Protein AF-A0A0C1S980-F1 (afdb_monomer)

Solvent-accessible surface area (backbone atoms only — not comparable to full-atom values): 6635 Å² total; per-residue (Å²): 133,98,71,64,69,68,39,78,48,79,47,56,89,39,51,66,51,80,45,96,90,79,48,72,47,78,33,85,81,44,40,78,68,35,38,36,39,28,34,33,67,43,77,49,64,51,77,77,43,78,47,73,52,73,46,87,98,62,91,41,73,48,80,45,79,46,58,56,74,48,72,47,69,43,83,74,49,78,45,74,63,80,80,84,79,77,78,52,70,66,63,51,52,53,50,54,52,50,53,52,55,71,70,73,115

Secondary structure (DSSP, 8-state):
----TT-EEEE----EEEETTT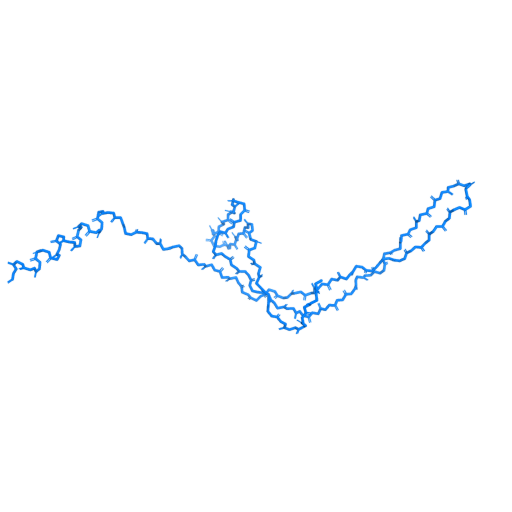EEEE-SSS-TTEEEEEEEEEEEEPPPEEEEEEETTTTEEEEEEE--EEEEEEEEEEEEPPPPPPPPHHHHHHHHHHHHHTT--

Structure (mmCIF, N/CA/C/O backbone):
data_AF-A0A0C1S980-F1
#
_entry.id   AF-A0A0C1S980-F1
#
loop_
_atom_site.group_PDB
_atom_site.id
_atom_site.type_symbol
_atom_site.label_atom_id
_atom_site.label_alt_id
_atom_site.label_comp_id
_atom_site.label_asym_id
_atom_site.label_entity_id
_atom_site.label_seq_id
_atom_site.pdbx_PDB_ins_code
_atom_site.Cartn_x
_atom_site.Cartn_y
_atom_site.Cartn_z
_atom_site.occupancy
_atom_site.B_iso_or_equiv
_atom_site.auth_seq_id
_atom_site.auth_comp_id
_atom_site.auth_asym_id
_atom_site.auth_atom_id
_atom_site.pdbx_PDB_model_num
ATOM 1 N N . MET A 1 1 ? -11.714 3.738 -1.062 1.00 59.88 1 MET A N 1
ATOM 2 C CA . MET A 1 1 ? -11.714 3.521 -2.522 1.00 59.88 1 MET A CA 1
ATOM 3 C C . MET A 1 1 ? -12.596 2.312 -2.806 1.00 59.88 1 MET A C 1
ATOM 5 O O . MET A 1 1 ? -12.354 1.273 -2.204 1.00 59.88 1 MET A O 1
ATOM 9 N N . ASN A 1 2 ? -13.656 2.460 -3.603 1.00 76.19 2 ASN A N 1
ATOM 10 C CA . ASN A 1 2 ? -14.525 1.344 -3.989 1.00 76.19 2 ASN A CA 1
ATOM 11 C C . ASN A 1 2 ? -13.965 0.728 -5.276 1.00 76.19 2 ASN A C 1
ATOM 13 O O . ASN A 1 2 ? -14.268 1.198 -6.367 1.00 76.19 2 ASN A O 1
ATOM 17 N N . VAL A 1 3 ? -13.062 -0.240 -5.139 1.00 88.75 3 VAL A N 1
ATOM 18 C CA . VAL A 1 3 ? -12.432 -0.916 -6.278 1.00 88.75 3 VAL A CA 1
ATOM 19 C C . VAL A 1 3 ? -12.780 -2.394 -6.208 1.00 88.75 3 VAL A C 1
ATOM 21 O O . VAL A 1 3 ? -12.857 -2.957 -5.126 1.00 88.75 3 VAL A O 1
ATOM 24 N N . LYS A 1 4 ? -13.014 -3.034 -7.354 1.00 91.62 4 LYS A N 1
ATOM 25 C CA . LYS A 1 4 ? -13.297 -4.470 -7.404 1.00 91.62 4 LYS A CA 1
ATOM 26 C C . LYS A 1 4 ? -12.026 -5.278 -7.128 1.00 91.62 4 LYS A C 1
ATOM 28 O O . LYS A 1 4 ? -10.962 -4.978 -7.663 1.00 91.62 4 LYS A O 1
ATOM 33 N N . ILE A 1 5 ? -12.152 -6.350 -6.350 1.00 93.38 5 ILE A N 1
ATOM 34 C CA . ILE A 1 5 ? -11.073 -7.325 -6.149 1.00 93.38 5 ILE A CA 1
ATOM 35 C C . ILE A 1 5 ? -10.638 -7.906 -7.507 1.00 93.38 5 ILE A C 1
ATOM 37 O O . ILE A 1 5 ? -11.466 -8.106 -8.395 1.00 93.38 5 ILE A O 1
ATOM 41 N N . ASN A 1 6 ? -9.341 -8.186 -7.664 1.00 93.44 6 ASN A N 1
ATOM 42 C CA . ASN A 1 6 ? -8.678 -8.629 -8.897 1.00 93.44 6 ASN A CA 1
ATOM 43 C C . ASN A 1 6 ? -8.556 -7.594 -10.023 1.00 93.44 6 ASN A C 1
ATOM 45 O O . ASN A 1 6 ? -7.975 -7.928 -11.060 1.00 93.44 6 ASN A O 1
ATOM 49 N N . SER A 1 7 ? -9.021 -6.358 -9.834 1.00 94.88 7 SER A N 1
ATOM 50 C CA . SER A 1 7 ? -8.799 -5.296 -10.813 1.00 94.88 7 SER A CA 1
ATOM 51 C C . SER A 1 7 ? -7.319 -4.908 -10.917 1.00 94.88 7 SER A C 1
ATOM 53 O O . SER A 1 7 ? -6.511 -5.141 -10.006 1.00 94.88 7 SER A O 1
ATOM 55 N N . LEU A 1 8 ? -6.973 -4.320 -12.061 1.00 94.56 8 LEU A N 1
ATOM 56 C CA . LEU A 1 8 ? -5.687 -3.683 -12.305 1.00 94.56 8 LEU A CA 1
ATOM 57 C C . LEU A 1 8 ? -5.818 -2.177 -12.075 1.00 94.56 8 LEU A C 1
ATOM 59 O O . LEU A 1 8 ? -6.788 -1.571 -12.523 1.00 94.56 8 LEU A O 1
ATOM 63 N N . ILE A 1 9 ? -4.841 -1.593 -11.387 1.00 94.38 9 ILE A N 1
ATOM 64 C CA . ILE A 1 9 ? -4.737 -0.150 -11.148 1.00 94.38 9 ILE A CA 1
ATOM 65 C C . ILE A 1 9 ? -3.356 0.303 -11.619 1.00 94.38 9 ILE A C 1
ATOM 67 O O . ILE A 1 9 ? -2.366 -0.406 -11.417 1.00 94.38 9 ILE A O 1
ATOM 71 N N . GLU A 1 10 ? -3.292 1.484 -12.225 1.00 94.31 10 GLU A N 1
ATOM 72 C CA . GLU A 1 10 ? -2.040 2.141 -12.592 1.00 94.31 10 GLU A CA 1
ATOM 73 C C . GLU A 1 10 ? -1.686 3.218 -11.557 1.00 94.31 10 GLU A C 1
ATOM 75 O O . GLU A 1 10 ? -2.535 4.014 -11.153 1.00 94.31 10 GLU A O 1
ATOM 80 N N . ILE A 1 11 ? -0.430 3.225 -11.110 1.00 93.94 11 ILE A N 1
ATOM 81 C CA . ILE A 1 11 ? 0.139 4.242 -10.223 1.00 93.94 11 ILE A CA 1
ATOM 82 C C . ILE A 1 11 ? 1.154 5.041 -11.037 1.00 93.94 11 ILE A C 1
ATOM 84 O O . ILE A 1 11 ? 2.178 4.501 -11.459 1.00 93.94 11 ILE A O 1
ATOM 88 N N . ASN A 1 12 ? 0.858 6.323 -11.238 1.00 93.19 12 ASN A N 1
ATOM 89 C CA . ASN A 1 12 ? 1.649 7.219 -12.090 1.00 93.19 12 ASN A CA 1
ATOM 90 C C . ASN A 1 12 ? 2.577 8.142 -11.283 1.00 93.19 12 ASN A C 1
ATOM 92 O O . ASN A 1 12 ? 3.501 8.732 -11.828 1.00 93.19 12 ASN A O 1
ATOM 96 N N . GLN A 1 13 ? 2.338 8.279 -9.977 1.00 92.62 13 GLN A N 1
ATOM 97 C CA . GLN A 1 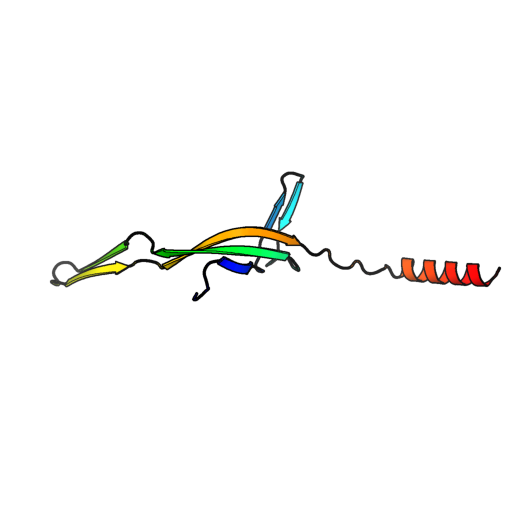13 ? 3.140 9.124 -9.093 1.00 92.62 13 GLN A CA 1
ATOM 98 C C . GLN A 1 13 ? 4.320 8.322 -8.549 1.00 92.62 13 GLN A C 1
ATOM 100 O O . GLN A 1 13 ? 4.183 7.573 -7.582 1.00 92.62 13 GLN A O 1
ATOM 105 N N . ILE A 1 14 ? 5.468 8.448 -9.211 1.00 92.75 14 ILE A N 1
ATOM 106 C CA . ILE A 1 14 ? 6.686 7.699 -8.888 1.00 92.75 14 ILE A CA 1
ATOM 107 C C . ILE A 1 14 ? 7.805 8.692 -8.600 1.00 92.75 14 ILE A C 1
ATOM 109 O O . ILE A 1 14 ? 8.108 9.545 -9.432 1.00 92.75 14 ILE A O 1
ATOM 113 N N . LEU A 1 15 ? 8.408 8.569 -7.418 1.00 93.50 15 LEU A N 1
ATOM 114 C CA . LEU A 1 15 ? 9.449 9.479 -6.933 1.00 93.50 15 LEU A CA 1
ATOM 115 C C . LEU A 1 15 ? 10.859 9.023 -7.322 1.00 93.50 15 LEU A C 1
ATOM 117 O O . LEU A 1 15 ? 11.693 9.847 -7.672 1.00 93.50 15 LEU A O 1
ATOM 121 N N . ALA A 1 16 ? 11.135 7.720 -7.261 1.00 90.75 16 ALA A N 1
ATOM 122 C CA . ALA A 1 16 ? 12.460 7.173 -7.526 1.00 90.75 16 ALA A CA 1
ATOM 123 C C . ALA A 1 16 ? 12.375 5.763 -8.121 1.00 90.75 16 ALA A C 1
ATOM 125 O O . ALA A 1 16 ? 11.435 5.015 -7.836 1.00 90.75 16 ALA A O 1
ATOM 126 N N . ILE A 1 17 ? 13.370 5.404 -8.932 1.00 89.31 17 ILE A N 1
ATOM 127 C CA . ILE A 1 17 ? 13.571 4.057 -9.479 1.00 89.31 17 ILE A CA 1
ATOM 128 C C . ILE A 1 17 ? 15.021 3.663 -9.225 1.00 89.31 17 ILE A C 1
ATOM 130 O O . ILE A 1 17 ? 15.933 4.448 -9.486 1.00 89.31 17 ILE A O 1
ATOM 134 N N . TYR A 1 18 ? 15.215 2.445 -8.735 1.00 89.69 18 TYR A N 1
ATOM 135 C CA . TYR A 1 18 ? 16.520 1.874 -8.444 1.00 89.69 18 TYR A CA 1
ATOM 136 C C . TYR A 1 18 ? 16.634 0.476 -9.057 1.00 89.69 18 TYR A C 1
ATOM 138 O O . TYR A 1 18 ? 15.701 -0.321 -8.947 1.00 89.69 18 TYR A O 1
ATOM 146 N N . ASP A 1 19 ? 17.771 0.206 -9.690 1.00 86.88 19 ASP A N 1
ATOM 147 C CA . ASP A 1 19 ? 18.213 -1.106 -10.159 1.00 86.88 19 ASP A CA 1
ATOM 148 C C . ASP A 1 19 ? 19.650 -1.330 -9.660 1.00 86.88 19 ASP A C 1
ATOM 150 O O . ASP A 1 19 ? 20.513 -0.451 -9.795 1.00 86.88 19 ASP A O 1
ATOM 154 N N . ASP A 1 20 ? 19.908 -2.520 -9.114 1.00 83.44 20 ASP A N 1
ATOM 155 C CA . ASP A 1 20 ? 21.175 -2.942 -8.501 1.00 83.44 20 ASP A CA 1
ATOM 156 C C . ASP A 1 20 ? 22.381 -2.762 -9.448 1.00 83.44 20 ASP A C 1
ATOM 158 O O . ASP A 1 20 ? 23.527 -2.633 -9.017 1.00 83.44 20 ASP A O 1
ATOM 162 N N . ARG A 1 21 ? 22.138 -2.686 -10.764 1.00 77.81 21 ARG A N 1
ATOM 163 C CA . ARG A 1 21 ? 23.156 -2.543 -11.822 1.00 77.81 21 ARG A CA 1
ATOM 164 C C . ARG A 1 21 ? 23.627 -1.101 -12.086 1.00 77.81 21 ARG A C 1
ATOM 166 O O . ARG A 1 21 ? 24.127 -0.821 -13.173 1.00 77.81 21 ARG A O 1
ATOM 173 N N . ARG A 1 22 ? 23.534 -0.209 -11.088 1.00 70.94 22 ARG A N 1
ATOM 174 C CA . ARG A 1 22 ? 23.903 1.234 -11.106 1.00 70.94 22 ARG A CA 1
ATOM 175 C C . ARG A 1 22 ? 22.900 2.190 -11.765 1.00 70.94 22 ARG A C 1
ATOM 177 O O . ARG A 1 22 ? 23.254 3.339 -12.027 1.00 70.94 22 ARG A O 1
ATOM 184 N N . PHE A 1 23 ? 21.658 1.781 -12.011 1.00 78.12 23 PHE A N 1
ATOM 185 C CA . PHE A 1 23 ? 20.646 2.709 -12.519 1.00 78.12 23 PHE A CA 1
ATOM 186 C C . PHE A 1 23 ? 19.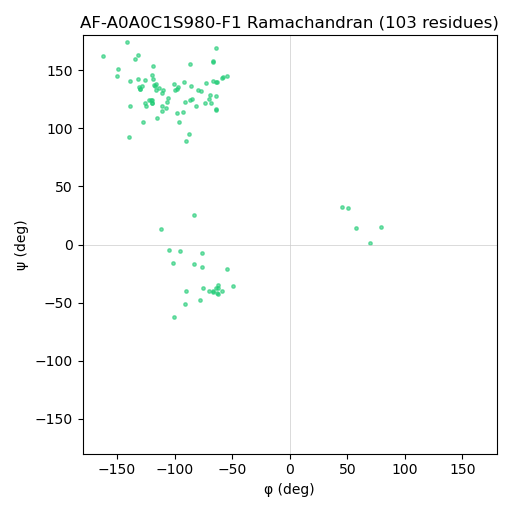810 3.253 -11.359 1.00 78.12 23 PHE A C 1
ATOM 188 O O . PHE A 1 23 ? 18.967 2.554 -10.803 1.00 78.12 23 PHE A O 1
ATOM 195 N N . PHE A 1 24 ? 20.050 4.511 -10.989 1.00 87.31 24 PHE A N 1
ATOM 196 C CA . PHE A 1 24 ? 19.251 5.226 -9.998 1.00 87.31 24 PHE A CA 1
ATOM 197 C C . PHE A 1 24 ? 18.724 6.522 -10.603 1.00 87.31 24 PHE A C 1
ATOM 199 O O . PHE A 1 24 ? 19.497 7.378 -11.032 1.00 87.31 24 PHE A O 1
ATOM 206 N N . LYS A 1 25 ? 17.398 6.655 -10.659 1.00 86.94 25 LYS A N 1
ATOM 207 C CA . LYS A 1 25 ? 16.714 7.839 -11.180 1.00 86.94 25 LYS A CA 1
ATOM 208 C C . LYS A 1 25 ? 15.860 8.436 -10.070 1.00 86.94 25 LYS A C 1
ATOM 210 O O . LYS A 1 25 ? 14.978 7.758 -9.548 1.00 86.94 25 L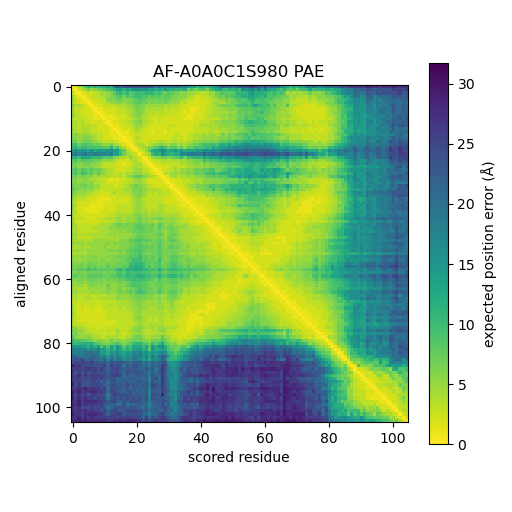YS A O 1
ATOM 215 N N . ILE A 1 26 ? 16.114 9.697 -9.743 1.00 90.12 26 ILE A N 1
ATOM 216 C CA . ILE A 1 26 ? 15.290 10.511 -8.843 1.00 90.12 26 ILE A CA 1
ATOM 217 C C . ILE A 1 26 ? 14.407 11.420 -9.705 1.00 90.12 26 ILE A C 1
ATOM 219 O O . ILE A 1 26 ? 14.855 11.930 -10.733 1.00 90.12 26 ILE A O 1
ATOM 223 N N . GLY A 1 27 ? 13.140 11.566 -9.327 1.00 88.62 27 GLY A N 1
ATOM 224 C CA . GLY A 1 27 ? 12.201 12.498 -9.942 1.00 88.62 27 GLY A CA 1
ATOM 225 C C . GLY A 1 27 ? 12.269 13.889 -9.316 1.00 88.62 27 GLY A C 1
ATOM 226 O O . GLY A 1 27 ? 12.628 14.037 -8.153 1.00 88.62 27 GLY A O 1
ATOM 227 N N . ASP A 1 28 ? 11.864 14.891 -10.087 1.00 85.38 28 ASP A N 1
ATOM 228 C CA . ASP A 1 28 ? 11.721 16.278 -9.644 1.00 85.38 28 ASP A CA 1
ATOM 229 C C . ASP A 1 28 ? 10.439 16.860 -10.259 1.00 85.38 28 ASP A C 1
ATOM 231 O O . ASP A 1 28 ? 10.464 17.289 -11.413 1.00 85.38 28 ASP A O 1
ATOM 235 N N . PRO A 1 29 ? 9.262 16.808 -9.605 1.00 89.62 29 PRO A N 1
ATOM 236 C CA . PRO A 1 29 ? 8.876 16.099 -8.376 1.00 89.62 29 PRO A CA 1
ATOM 237 C C . PRO A 1 29 ? 8.500 14.615 -8.582 1.00 89.62 29 PRO A C 1
ATOM 239 O O . PRO A 1 29 ? 8.457 13.849 -7.623 1.00 89.62 29 PRO A O 1
ATOM 242 N N . PHE A 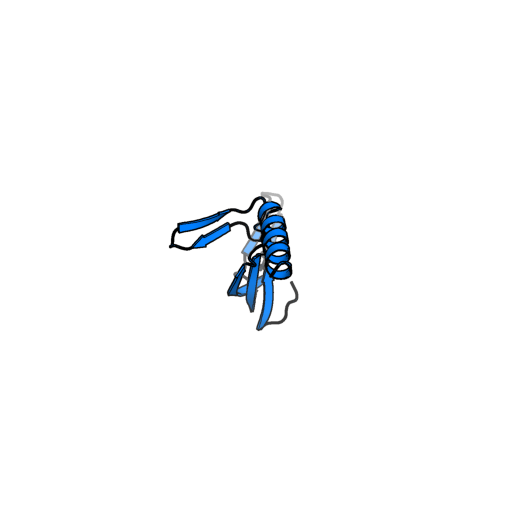1 30 ? 8.213 14.191 -9.817 1.00 92.94 30 PHE A N 1
ATOM 243 C CA . PHE A 1 30 ? 7.927 12.797 -10.189 1.00 92.94 30 PHE A CA 1
ATOM 244 C C . PHE A 1 30 ? 8.697 12.426 -11.459 1.00 92.94 30 PHE A C 1
ATOM 246 O O . PHE A 1 30 ? 9.089 13.294 -12.236 1.00 92.94 30 PHE A O 1
ATOM 253 N N . ILE A 1 31 ? 8.890 11.132 -11.705 1.00 89.06 31 ILE A N 1
ATOM 254 C CA . ILE A 1 31 ? 9.525 10.651 -12.934 1.00 89.06 31 ILE A CA 1
ATOM 255 C C . ILE A 1 31 ? 8.481 10.619 -14.065 1.00 89.06 31 ILE A C 1
ATOM 257 O O . ILE A 1 31 ? 7.499 9.877 -13.956 1.00 89.06 31 ILE A O 1
ATOM 261 N N . PRO A 1 32 ? 8.677 11.368 -15.167 1.00 87.25 32 PRO A N 1
ATOM 262 C CA . PRO A 1 32 ? 7.723 11.389 -16.270 1.00 87.25 32 PRO A CA 1
ATOM 263 C C . PRO A 1 32 ? 7.655 10.033 -16.986 1.00 87.25 32 PRO A C 1
ATOM 265 O O . PRO A 1 32 ? 8.581 9.218 -16.918 1.00 87.25 32 PRO A O 1
ATOM 268 N N . HIS A 1 33 ? 6.530 9.791 -17.664 1.00 87.75 33 HIS A N 1
ATOM 269 C CA . HIS A 1 33 ? 6.285 8.618 -18.518 1.00 87.75 33 HIS A CA 1
ATOM 270 C C . HIS A 1 33 ? 6.586 7.255 -17.872 1.00 87.75 33 HIS A C 1
ATOM 272 O O . HIS A 1 33 ? 6.962 6.289 -18.545 1.00 87.75 33 HIS A O 1
ATOM 278 N N . THR A 1 34 ? 6.400 7.167 -16.555 1.00 90.50 34 THR A N 1
ATOM 279 C CA . THR A 1 34 ? 6.572 5.933 -15.792 1.00 90.50 34 THR A CA 1
ATOM 280 C C . THR A 1 34 ? 5.249 5.547 -15.149 1.00 90.50 34 THR A C 1
ATOM 282 O O . THR A 1 34 ? 4.539 6.395 -14.610 1.00 90.50 34 THR A O 1
ATOM 285 N N . LYS A 1 35 ? 4.910 4.258 -15.202 1.00 93.12 35 LYS A N 1
ATOM 286 C CA . LYS A 1 35 ? 3.715 3.720 -14.548 1.00 93.12 35 LYS A CA 1
ATOM 287 C C . LYS A 1 35 ? 3.988 2.383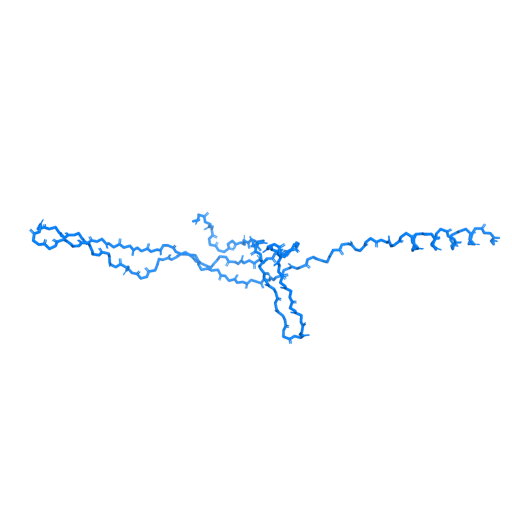 -13.878 1.00 93.12 35 LYS A C 1
ATOM 289 O O . LYS A 1 35 ? 4.677 1.524 -14.429 1.00 93.12 35 LYS A O 1
ATOM 294 N N . ILE A 1 36 ? 3.404 2.179 -12.703 1.00 94.69 36 ILE A N 1
ATOM 295 C CA . ILE A 1 36 ? 3.413 0.892 -12.003 1.00 94.69 36 ILE A CA 1
ATOM 296 C C . ILE A 1 36 ? 2.023 0.282 -12.117 1.00 94.69 36 ILE A C 1
ATOM 298 O O . ILE A 1 36 ? 1.037 0.870 -11.677 1.00 94.69 36 ILE A O 1
ATOM 302 N N . VAL A 1 37 ? 1.943 -0.922 -12.676 1.00 95.50 37 VAL A N 1
ATOM 303 C CA . VAL A 1 37 ? 0.702 -1.696 -12.713 1.00 95.50 37 VAL A CA 1
ATOM 304 C C . VAL A 1 37 ? 0.642 -2.582 -11.478 1.00 95.50 37 VAL A C 1
ATOM 306 O O . VAL A 1 37 ? 1.513 -3.432 -11.252 1.00 95.50 37 VAL A O 1
ATOM 309 N N . VAL A 1 38 ? -0.419 -2.414 -10.695 1.00 96.44 38 VAL A N 1
ATOM 310 C CA . VAL A 1 38 ? -0.700 -3.208 -9.497 1.00 96.44 38 VAL A CA 1
ATOM 311 C C . VAL A 1 38 ? -2.020 -3.955 -9.643 1.00 96.44 38 VAL A C 1
ATOM 313 O O . VAL A 1 38 ? -2.916 -3.542 -10.377 1.00 96.44 38 VAL A O 1
ATOM 316 N N . LYS A 1 39 ? -2.145 -5.082 -8.944 1.00 95.62 39 LYS A N 1
ATOM 317 C CA . LYS A 1 39 ? -3.383 -5.860 -8.854 1.00 95.62 39 LYS A CA 1
ATOM 318 C C . LYS A 1 39 ? -3.963 -5.753 -7.451 1.00 95.62 39 LYS A C 1
ATOM 320 O O . LYS A 1 39 ? -3.245 -5.984 -6.480 1.00 95.62 39 LYS A O 1
ATOM 325 N N . VAL A 1 40 ? -5.261 -5.491 -7.345 1.00 96.12 40 VAL A N 1
ATOM 326 C CA . VAL A 1 40 ? -5.975 -5.533 -6.063 1.00 96.12 40 VAL A CA 1
ATOM 327 C C . VAL A 1 40 ? -6.171 -6.983 -5.629 1.00 96.12 40 VAL A C 1
ATOM 329 O O . VAL A 1 40 ? -6.782 -7.771 -6.353 1.00 96.12 40 VAL A O 1
ATOM 332 N N . ILE A 1 41 ? -5.656 -7.336 -4.451 1.00 95.44 41 ILE A N 1
ATOM 333 C CA . ILE A 1 41 ? -5.788 -8.681 -3.878 1.00 95.44 41 ILE A CA 1
ATOM 334 C C . ILE A 1 41 ? -7.039 -8.766 -3.006 1.00 95.44 41 ILE A C 1
ATOM 336 O O . ILE A 1 41 ? -7.836 -9.683 -3.168 1.00 95.44 41 ILE A O 1
ATOM 340 N N . SER A 1 42 ? -7.209 -7.829 -2.072 1.00 93.94 42 SER A N 1
ATOM 341 C CA . SER A 1 42 ? -8.320 -7.853 -1.120 1.00 93.94 42 SER A CA 1
ATOM 342 C C . SER A 1 42 ? -8.540 -6.494 -0.458 1.00 93.94 42 SER A C 1
ATOM 344 O O . SER A 1 42 ? -7.655 -5.635 -0.434 1.00 93.94 42 SER A O 1
ATOM 346 N N . HIS A 1 43 ? -9.729 -6.323 0.118 1.00 94.50 43 HIS A N 1
ATOM 347 C CA . HIS A 1 43 ? -10.042 -5.226 1.028 1.00 94.50 43 HIS A CA 1
ATOM 348 C C . HIS A 1 43 ? -10.219 -5.802 2.421 1.00 94.50 43 HIS A C 1
ATOM 350 O O . HIS A 1 43 ? -10.954 -6.772 2.604 1.00 94.50 43 HIS A O 1
ATOM 356 N N . SER A 1 44 ? -9.549 -5.210 3.399 1.00 93.12 44 SER A N 1
ATOM 357 C CA . SER A 1 44 ? -9.619 -5.676 4.777 1.00 93.12 44 SER A CA 1
ATOM 358 C C . SER A 1 44 ? -9.628 -4.499 5.743 1.00 93.12 44 SER A C 1
ATOM 360 O O . SER A 1 44 ? -9.548 -3.330 5.353 1.00 93.12 44 SER A O 1
ATOM 362 N N . GLN A 1 45 ? -9.805 -4.812 7.017 1.00 94.56 45 GLN A N 1
ATOM 363 C CA . GLN A 1 45 ? -9.768 -3.853 8.106 1.00 94.56 45 GLN A CA 1
ATOM 364 C C . GLN A 1 45 ? -8.600 -4.180 9.020 1.00 94.56 45 GLN A C 1
ATOM 366 O O . GLN A 1 45 ? -8.357 -5.343 9.345 1.00 94.56 45 GLN A O 1
ATOM 371 N N . GLU A 1 46 ? -7.894 -3.148 9.460 1.00 95.00 46 GLU A N 1
ATOM 372 C CA . GLU A 1 46 ? -6.839 -3.303 10.448 1.00 95.00 46 GLU A CA 1
ATOM 373 C C . GLU A 1 46 ? -7.391 -3.788 11.796 1.00 95.00 46 GLU A C 1
ATOM 375 O O . GLU A 1 46 ? -8.606 -3.826 12.070 1.00 95.00 46 GLU A O 1
ATOM 380 N N . LYS A 1 47 ? -6.457 -4.175 12.669 1.00 95.69 47 LYS A N 1
ATOM 381 C CA . LYS A 1 47 ? -6.760 -4.483 14.065 1.00 95.69 47 LYS A CA 1
ATOM 382 C C . LYS A 1 47 ? -7.470 -3.286 14.703 1.00 95.69 47 LYS A C 1
ATOM 384 O O . LYS A 1 47 ? -7.215 -2.131 14.376 1.00 95.69 47 LYS A O 1
ATOM 389 N N . LYS A 1 48 ? -8.409 -3.574 15.606 1.00 96.94 48 LYS A N 1
ATOM 390 C CA . LYS A 1 48 ? -9.217 -2.538 16.255 1.00 96.94 48 LYS A CA 1
ATOM 391 C C . LYS A 1 48 ? -8.316 -1.638 17.097 1.00 96.94 48 LYS A C 1
ATOM 393 O O . LYS A 1 48 ? -7.762 -2.095 18.093 1.00 96.94 48 LYS A O 1
ATOM 398 N N . ILE A 1 49 ? -8.249 -0.362 16.740 1.00 96.38 49 ILE A N 1
ATOM 399 C CA . ILE A 1 49 ? -7.621 0.670 17.559 1.00 96.38 49 ILE A CA 1
ATOM 400 C C . ILE A 1 49 ? -8.672 1.159 18.555 1.00 96.38 49 ILE A C 1
ATOM 402 O O . ILE A 1 49 ? -9.783 1.538 18.175 1.00 96.38 49 ILE A O 1
ATOM 406 N N . GLN A 1 50 ? -8.355 1.111 19.846 1.00 95.81 50 GLN A N 1
ATOM 407 C CA . GLN A 1 50 ? -9.230 1.627 20.895 1.00 95.81 50 GLN A CA 1
ATOM 408 C C . GLN A 1 50 ? -8.861 3.075 21.206 1.00 95.81 50 GLN A C 1
ATOM 410 O O . GLN A 1 50 ? -7.789 3.358 21.730 1.00 95.81 50 GLN A O 1
ATOM 415 N N . ILE A 1 51 ? -9.775 3.994 20.913 1.00 96.56 51 ILE A N 1
ATOM 416 C CA . ILE A 1 51 ? -9.631 5.415 21.210 1.00 96.56 51 ILE A CA 1
ATOM 417 C C . ILE A 1 51 ? -10.383 5.693 22.508 1.00 96.56 51 ILE A C 1
ATOM 419 O O . ILE A 1 51 ? -11.613 5.595 22.569 1.00 96.56 51 ILE A O 1
ATOM 423 N N . ILE A 1 52 ? -9.646 6.041 23.560 1.00 96.50 52 ILE A N 1
ATOM 424 C CA . ILE A 1 52 ? -10.213 6.408 24.858 1.00 96.50 52 ILE A CA 1
ATOM 425 C C . ILE A 1 52 ? -9.980 7.898 25.077 1.00 96.50 52 ILE A C 1
ATOM 427 O O . ILE A 1 52 ? -8.844 8.354 25.138 1.00 96.50 52 ILE A O 1
ATOM 431 N N . LYS A 1 53 ? -11.065 8.660 25.220 1.00 96.62 53 LYS A N 1
ATOM 432 C CA . LYS A 1 53 ? -11.021 10.074 25.608 1.00 96.62 53 LYS A CA 1
ATOM 433 C C . LYS A 1 53 ? -11.521 10.182 27.041 1.00 96.62 53 LYS A C 1
ATOM 435 O O . LYS A 1 53 ? -12.670 9.840 27.319 1.00 96.62 53 LYS A O 1
ATOM 440 N N . PHE A 1 54 ? -10.668 10.633 27.951 1.00 96.44 54 PHE A N 1
ATOM 441 C CA . PHE A 1 54 ? -10.988 10.757 29.371 1.00 96.44 54 PHE A CA 1
ATOM 442 C C . PHE A 1 54 ? -10.647 12.157 29.874 1.00 96.44 54 PHE A C 1
ATOM 444 O O . PHE A 1 54 ? -9.584 12.686 29.559 1.00 96.44 54 PHE A O 1
ATOM 451 N N . ARG A 1 55 ? -11.543 12.748 30.671 1.00 96.19 55 ARG A N 1
ATOM 452 C CA . ARG A 1 55 ? -11.274 13.981 31.421 1.00 96.19 55 ARG A CA 1
ATOM 453 C C . ARG A 1 55 ? -11.439 13.708 32.913 1.00 96.19 55 ARG A C 1
ATOM 455 O O . ARG A 1 55 ? -12.514 13.308 33.369 1.00 96.19 55 ARG A O 1
ATOM 462 N N . ARG A 1 56 ? -10.372 13.943 33.681 1.00 96.44 56 ARG A N 1
ATOM 463 C CA . ARG A 1 56 ? -10.335 13.684 35.128 1.00 96.44 56 ARG A CA 1
ATOM 464 C C . ARG A 1 56 ? -11.355 14.554 35.872 1.00 96.44 56 ARG A C 1
ATOM 466 O O . ARG A 1 56 ? -11.500 15.727 35.548 1.00 96.44 56 ARG A O 1
ATOM 473 N N . ARG A 1 57 ? -12.037 13.991 36.881 1.00 95.62 57 ARG A N 1
ATOM 474 C CA . ARG A 1 57 ? -13.021 14.676 37.759 1.00 95.62 57 ARG A CA 1
ATOM 475 C C . ARG A 1 57 ? -14.217 15.332 37.046 1.00 95.62 57 ARG A C 1
ATOM 477 O O . ARG A 1 57 ? -14.926 16.125 37.648 1.00 95.62 57 ARG A O 1
ATOM 484 N N . LYS A 1 58 ? -14.453 15.018 35.769 1.00 97.19 58 LYS A N 1
ATOM 485 C CA . LYS A 1 58 ? -15.596 15.535 34.994 1.00 97.19 58 LYS A CA 1
ATOM 486 C C . LYS A 1 58 ? -16.619 14.456 34.642 1.00 97.19 58 LYS A C 1
ATOM 488 O O . LYS A 1 58 ? -17.418 14.668 33.742 1.00 97.19 58 LYS A O 1
ATOM 493 N N . HIS A 1 59 ? -16.529 13.280 35.275 1.00 94.81 59 HIS A N 1
ATOM 494 C CA . HIS A 1 59 ? -17.333 12.092 34.948 1.00 94.81 59 HIS A CA 1
ATOM 495 C C . HIS A 1 59 ? -17.418 11.818 33.431 1.00 94.81 59 HIS A C 1
ATOM 497 O O . HIS A 1 59 ? -18.412 11.316 32.921 1.00 94.81 59 HIS A O 1
ATOM 503 N N . SER A 1 60 ? -16.355 12.158 32.688 1.00 96.31 60 SER A N 1
ATOM 504 C CA . SER A 1 60 ? -16.330 12.098 31.230 1.00 96.31 60 SER A CA 1
ATOM 505 C C . SER A 1 60 ? -15.309 11.068 30.774 1.00 96.31 60 SER A C 1
ATOM 507 O O . SER A 1 60 ? -14.094 11.267 30.885 1.00 96.31 60 SER A O 1
ATOM 509 N N . ARG A 1 61 ? -15.817 9.951 30.254 1.00 95.56 61 ARG A N 1
ATOM 510 C CA . ARG A 1 61 ? -15.037 8.892 29.616 1.00 95.56 61 ARG A CA 1
ATOM 511 C C . ARG A 1 61 ? -15.787 8.422 28.378 1.00 95.56 61 ARG A C 1
ATOM 513 O O . ARG A 1 61 ? -16.893 7.908 28.488 1.00 95.56 61 ARG A O 1
ATOM 520 N N . LYS A 1 62 ? -15.175 8.560 27.206 1.00 95.94 62 LYS A N 1
ATOM 521 C CA . LYS A 1 62 ? -15.670 7.992 25.948 1.00 95.94 62 LYS A CA 1
ATOM 522 C C . LYS A 1 62 ? -14.699 6.920 25.476 1.00 95.94 62 LYS A C 1
ATOM 524 O O . LYS A 1 62 ? -13.487 7.131 25.499 1.00 95.94 62 LYS A O 1
ATOM 529 N N . LYS A 1 63 ? -15.235 5.778 25.054 1.00 96.44 63 LYS A N 1
ATOM 530 C CA . LYS A 1 63 ? -14.483 4.702 24.405 1.00 96.44 63 LYS A CA 1
ATOM 531 C C . LYS A 1 63 ? -15.067 4.506 23.013 1.00 96.44 63 LYS A C 1
ATOM 533 O O . LYS A 1 63 ? -16.266 4.278 22.890 1.00 96.44 63 LYS A O 1
ATOM 538 N N . GLN A 1 64 ? -14.233 4.589 21.988 1.00 96.50 64 GLN A N 1
ATOM 539 C CA . GLN A 1 64 ? -14.625 4.349 20.606 1.00 96.50 64 GLN A CA 1
ATOM 540 C C . GLN A 1 64 ? -13.622 3.398 19.958 1.00 96.50 64 GLN A C 1
ATOM 542 O O . GLN A 1 64 ? -12.429 3.447 20.245 1.00 96.50 64 GLN A O 1
ATOM 547 N N . GLY A 1 65 ? -14.106 2.503 19.103 1.00 97.06 65 GLY A N 1
ATOM 548 C CA . GLY A 1 65 ? -13.237 1.717 18.237 1.00 97.06 65 GLY A CA 1
ATOM 549 C C . GLY A 1 65 ? -13.046 2.418 16.901 1.00 97.06 65 GLY A C 1
ATOM 550 O O . GLY A 1 65 ? -14.018 2.920 16.343 1.00 97.06 65 GLY A O 1
ATOM 551 N N . HIS A 1 66 ? -11.829 2.387 16.370 1.00 96.25 66 HIS A N 1
ATOM 552 C CA . HIS A 1 66 ? -11.565 2.655 14.962 1.00 96.25 66 HIS A CA 1
ATOM 553 C C . HIS A 1 66 ? -10.978 1.407 14.310 1.00 96.25 66 HIS A C 1
ATOM 555 O O . HIS A 1 66 ? -10.131 0.727 14.891 1.00 96.25 66 HIS A O 1
ATOM 561 N N . ARG A 1 67 ? -11.453 1.087 13.110 1.00 96.19 67 ARG A N 1
ATOM 562 C CA . ARG A 1 67 ? -10.881 0.043 12.260 1.00 96.19 67 ARG A CA 1
ATOM 563 C C . ARG A 1 67 ? -10.620 0.665 10.904 1.00 96.19 67 ARG A C 1
ATOM 565 O O . ARG A 1 67 ? -11.557 0.923 10.149 1.00 96.19 67 ARG A O 1
ATOM 572 N N . GLN A 1 68 ? -9.351 0.930 10.620 1.00 95.56 68 GLN A N 1
ATOM 573 C CA . GLN A 1 68 ? -8.968 1.517 9.350 1.00 95.56 68 GLN A CA 1
ATOM 574 C C . GLN A 1 68 ? -9.174 0.489 8.237 1.00 95.56 68 GLN A C 1
ATOM 576 O O . GLN A 1 68 ? -8.679 -0.635 8.309 1.00 95.56 68 GLN A O 1
ATOM 581 N N . LYS A 1 69 ? -9.941 0.864 7.212 1.00 94.94 69 LYS A N 1
ATOM 582 C CA . LYS A 1 69 ? -10.080 0.059 5.995 1.00 94.94 69 LYS A CA 1
ATOM 583 C C . LYS A 1 69 ? -8.825 0.249 5.151 1.00 94.94 69 LYS A C 1
ATOM 585 O O . LYS A 1 69 ? -8.438 1.387 4.892 1.00 94.94 69 LYS A O 1
ATOM 590 N N . PHE A 1 70 ? -8.243 -0.843 4.676 1.00 94.19 70 PHE A N 1
ATOM 591 C CA . PHE A 1 70 ? -7.105 -0.817 3.764 1.00 94.19 70 PHE A CA 1
ATOM 592 C C . PHE A 1 70 ? -7.333 -1.757 2.581 1.00 94.19 70 PHE A C 1
ATOM 594 O O . PHE A 1 70 ? -8.221 -2.615 2.588 1.00 94.19 70 PHE A O 1
ATOM 601 N N . THR A 1 71 ? -6.538 -1.561 1.534 1.00 94.44 71 THR A N 1
ATOM 602 C CA . THR A 1 71 ? -6.562 -2.399 0.335 1.00 94.44 71 THR A CA 1
ATOM 603 C C . THR A 1 71 ? -5.193 -3.014 0.151 1.00 94.44 71 THR A C 1
ATOM 605 O O . THR A 1 71 ? -4.197 -2.298 0.090 1.00 94.44 71 THR A O 1
ATOM 608 N N . MET A 1 72 ? -5.148 -4.337 0.064 1.00 94.12 72 MET A N 1
ATOM 609 C CA . MET A 1 72 ? -3.919 -5.060 -0.207 1.00 94.12 72 MET A CA 1
ATOM 610 C C . MET A 1 72 ? -3.716 -5.144 -1.718 1.00 94.12 72 MET A C 1
ATOM 612 O O . MET A 1 72 ? -4.590 -5.625 -2.446 1.00 94.12 72 MET A O 1
ATOM 616 N N . ILE A 1 73 ? -2.565 -4.672 -2.189 1.00 95.56 73 ILE A N 1
ATOM 617 C CA . ILE A 1 73 ? -2.203 -4.656 -3.607 1.00 95.56 73 ILE A CA 1
ATOM 618 C C . ILE A 1 73 ? -0.932 -5.472 -3.846 1.00 95.56 73 ILE A C 1
ATOM 620 O O . ILE A 1 73 ? -0.033 -5.498 -3.010 1.00 95.56 73 ILE A O 1
ATOM 624 N N . LYS A 1 74 ? -0.855 -6.135 -5.003 1.00 95.94 74 LYS A N 1
ATOM 625 C CA . LYS A 1 74 ? 0.353 -6.804 -5.497 1.00 95.94 74 LYS A CA 1
ATOM 626 C C . LYS A 1 74 ? 0.951 -5.986 -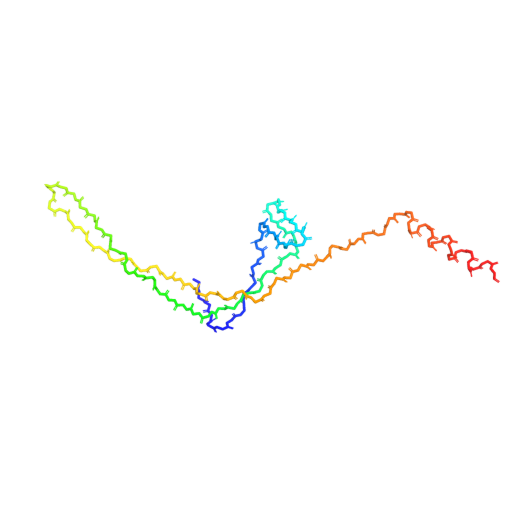6.629 1.00 95.94 74 LYS A C 1
ATOM 628 O O . LYS A 1 74 ? 0.260 -5.729 -7.616 1.00 95.94 74 LYS A O 1
ATOM 633 N N . VAL A 1 75 ? 2.230 -5.641 -6.533 1.00 95.69 75 VAL A N 1
ATOM 634 C CA . VAL A 1 75 ? 2.961 -5.040 -7.654 1.00 95.69 75 VAL A CA 1
ATOM 635 C C . VAL A 1 75 ? 3.153 -6.096 -8.742 1.00 95.69 75 VAL A C 1
ATOM 637 O O . VAL A 1 75 ? 3.572 -7.216 -8.449 1.00 95.69 75 VAL A O 1
ATOM 640 N N . LYS A 1 76 ? 2.788 -5.772 -9.989 1.00 95.12 76 LYS A N 1
ATOM 641 C CA . LYS A 1 76 ? 2.987 -6.671 -11.135 1.00 95.12 76 LYS A CA 1
ATOM 642 C C . LYS A 1 76 ? 4.205 -6.273 -11.949 1.00 95.12 76 LYS A C 1
ATOM 644 O O . LYS A 1 76 ? 5.106 -7.085 -12.116 1.00 95.12 76 LYS A O 1
ATOM 649 N N . LYS A 1 77 ? 4.184 -5.067 -12.517 1.00 93.19 77 LYS A N 1
ATOM 650 C CA . LYS A 1 77 ? 5.210 -4.592 -13.449 1.00 93.19 77 LYS A CA 1
ATOM 651 C C . LYS A 1 77 ? 5.364 -3.081 -13.347 1.00 93.19 77 LYS A C 1
ATOM 653 O O . LYS A 1 77 ? 4.375 -2.371 -13.163 1.00 93.19 77 LYS A O 1
ATOM 658 N N . LEU A 1 78 ? 6.598 -2.625 -13.514 1.00 91.06 78 LEU A N 1
ATOM 659 C CA . LEU A 1 78 ? 6.942 -1.232 -13.759 1.00 91.06 78 LEU A CA 1
ATOM 660 C C . LEU A 1 78 ? 7.147 -1.057 -15.266 1.00 91.06 78 LEU A C 1
ATOM 662 O O . LEU A 1 78 ? 7.811 -1.876 -15.900 1.00 91.06 78 LEU A O 1
ATOM 666 N N . PHE A 1 79 ? 6.562 -0.010 -15.833 1.00 90.38 79 PHE A N 1
ATOM 667 C CA . PHE A 1 79 ? 6.754 0.384 -17.222 1.00 90.38 79 PHE A CA 1
ATOM 668 C C . PHE A 1 79 ? 7.412 1.756 -17.258 1.00 90.38 79 PHE A C 1
ATOM 670 O O . PHE A 1 79 ? 6.958 2.682 -16.586 1.00 90.38 79 PHE A O 1
ATOM 677 N N . GLN A 1 80 ? 8.447 1.877 -18.079 1.00 83.69 80 GLN A N 1
ATOM 678 C CA . GLN A 1 80 ? 9.127 3.130 -18.357 1.00 83.69 80 GLN A CA 1
ATOM 679 C C . GLN A 1 80 ? 9.142 3.329 -19.867 1.00 83.69 80 GLN A C 1
ATOM 681 O O . GLN A 1 80 ? 9.654 2.482 -20.603 1.00 83.69 80 GLN A O 1
ATOM 686 N N . GLN A 1 81 ? 8.574 4.436 -20.331 1.00 79.31 81 GLN A N 1
ATOM 687 C CA . GLN A 1 81 ? 8.692 4.812 -21.731 1.00 79.31 81 GLN A CA 1
ATOM 688 C C . GLN A 1 81 ? 9.996 5.590 -21.924 1.00 79.31 81 GLN A C 1
ATOM 690 O O . GLN A 1 81 ? 10.366 6.416 -21.092 1.00 79.31 81 GLN A O 1
ATOM 695 N N . LYS A 1 82 ? 10.732 5.283 -22.996 1.00 68.88 82 LYS A N 1
ATOM 696 C CA . LYS A 1 82 ? 11.891 6.083 -23.400 1.00 68.88 82 LYS A CA 1
ATOM 697 C C . LYS A 1 82 ? 11.383 7.314 -24.143 1.00 68.88 82 LYS A C 1
ATOM 699 O O . LYS A 1 82 ? 10.541 7.178 -25.031 1.00 68.88 82 LYS A O 1
ATOM 704 N N . ASP A 1 83 ? 11.903 8.483 -23.794 1.00 64.06 83 ASP A N 1
ATOM 705 C CA . ASP A 1 83 ? 11.564 9.724 -24.484 1.00 64.06 83 ASP A CA 1
ATOM 706 C C . ASP A 1 83 ? 12.046 9.661 -25.944 1.00 64.06 83 ASP A C 1
ATOM 708 O O . ASP A 1 83 ? 13.123 9.130 -26.241 1.00 64.06 83 ASP A O 1
ATOM 712 N N . LYS A 1 84 ? 11.238 10.178 -26.879 1.00 57.16 84 LYS A N 1
ATOM 713 C CA . LYS A 1 84 ? 11.626 10.288 -28.293 1.00 57.16 84 LYS A CA 1
ATOM 714 C C . LYS A 1 84 ? 12.810 11.251 -28.398 1.00 57.16 84 LYS A C 1
ATOM 716 O O . LYS A 1 84 ? 12.673 12.437 -28.116 1.00 57.16 84 LYS A O 1
ATOM 721 N N . LYS A 1 85 ? 13.964 10.747 -28.837 1.00 48.31 85 LYS A N 1
ATOM 722 C CA . LYS A 1 85 ? 15.118 11.583 -29.176 1.00 48.31 85 LYS A CA 1
ATOM 723 C C . LYS A 1 85 ? 14.768 12.381 -30.437 1.00 48.31 85 LYS A C 1
ATOM 725 O O . LYS A 1 85 ? 14.414 11.786 -31.454 1.00 48.31 85 LYS A O 1
ATOM 730 N N . TRP A 1 86 ? 14.814 13.708 -30.367 1.00 52.00 86 TRP A N 1
ATOM 731 C CA . TRP A 1 86 ? 14.734 14.544 -31.564 1.00 52.00 86 TRP A CA 1
ATOM 732 C C . TRP A 1 86 ? 15.999 14.307 -32.402 1.00 52.00 86 TRP A C 1
ATOM 734 O O . TRP A 1 86 ? 17.085 14.133 -31.846 1.00 52.00 86 TRP A O 1
ATOM 744 N N . ARG A 1 87 ? 15.863 14.251 -33.732 1.00 57.91 87 ARG A N 1
ATOM 745 C CA . ARG A 1 87 ? 17.024 14.282 -34.635 1.00 57.91 87 ARG A CA 1
ATOM 746 C C . ARG A 1 87 ? 17.701 15.633 -34.469 1.00 57.91 87 ARG A C 1
ATOM 748 O O . ARG A 1 87 ? 17.025 16.654 -34.590 1.00 57.91 87 ARG A O 1
ATOM 755 N N . THR A 1 88 ? 19.008 15.649 -34.218 1.00 71.69 88 THR A N 1
ATOM 756 C CA . THR A 1 88 ? 19.761 16.907 -34.219 1.00 71.69 88 THR A CA 1
ATOM 757 C C . THR A 1 88 ? 19.625 17.570 -35.591 1.00 71.69 88 THR A C 1
ATOM 759 O O . THR A 1 88 ? 19.601 16.854 -36.589 1.00 71.69 88 THR A O 1
ATOM 762 N N . LYS A 1 89 ? 19.539 18.910 -35.676 1.00 63.75 89 LYS A N 1
ATOM 763 C CA . LYS A 1 89 ? 19.479 19.627 -36.972 1.00 63.75 89 LYS A CA 1
ATOM 764 C C . LYS A 1 89 ? 20.586 19.159 -37.931 1.00 63.75 89 LYS A C 1
ATOM 766 O O . LYS A 1 89 ? 20.331 18.968 -39.109 1.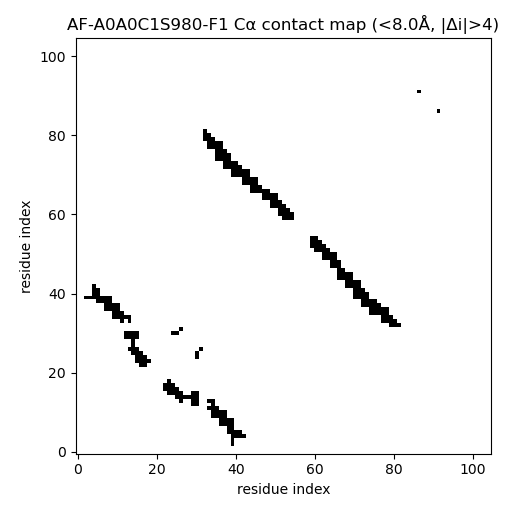00 63.75 89 LYS A O 1
ATOM 771 N N . GLU A 1 90 ? 21.764 18.852 -37.393 1.00 67.12 90 GLU A N 1
ATOM 772 C CA . GLU A 1 90 ? 22.911 18.271 -38.106 1.00 67.12 90 GLU A CA 1
ATOM 773 C C . GLU A 1 90 ? 22.596 16.919 -38.775 1.00 67.12 90 GLU A C 1
ATOM 775 O O . GLU A 1 90 ? 22.982 16.685 -39.911 1.00 67.12 90 GLU A O 1
ATOM 780 N N . GLN A 1 91 ? 21.831 16.044 -38.115 1.00 68.31 91 GLN A N 1
ATOM 781 C CA . GLN A 1 91 ? 21.432 14.734 -38.648 1.00 68.31 91 GLN A CA 1
ATOM 782 C C . GLN A 1 91 ? 20.310 14.827 -39.693 1.00 68.31 91 GLN A C 1
ATOM 784 O O . GLN A 1 91 ? 20.064 13.869 -40.421 1.00 68.31 91 GLN A O 1
ATOM 789 N N . ALA A 1 92 ? 19.564 15.933 -39.734 1.00 71.38 92 ALA A N 1
ATOM 790 C CA . ALA A 1 92 ? 18.610 16.206 -40.809 1.00 71.38 92 ALA A CA 1
ATOM 791 C C . ALA A 1 92 ? 19.342 16.691 -42.066 1.00 71.38 92 ALA A C 1
ATOM 793 O O . ALA A 1 92 ? 19.158 16.104 -43.125 1.00 71.38 92 ALA A O 1
ATOM 794 N N . VAL A 1 93 ? 20.257 17.653 -41.905 1.00 77.50 93 VAL A N 1
ATOM 795 C CA . VAL A 1 93 ? 21.059 18.212 -43.005 1.00 77.50 93 VAL A CA 1
ATOM 796 C C . VAL A 1 93 ? 21.957 17.153 -43.651 1.00 77.50 93 VAL A C 1
ATOM 798 O O . VAL A 1 93 ? 22.019 17.084 -44.869 1.00 77.50 93 VAL A O 1
ATOM 801 N N . LEU A 1 94 ? 22.612 16.285 -42.870 1.00 75.62 94 LEU A N 1
ATOM 802 C CA . LE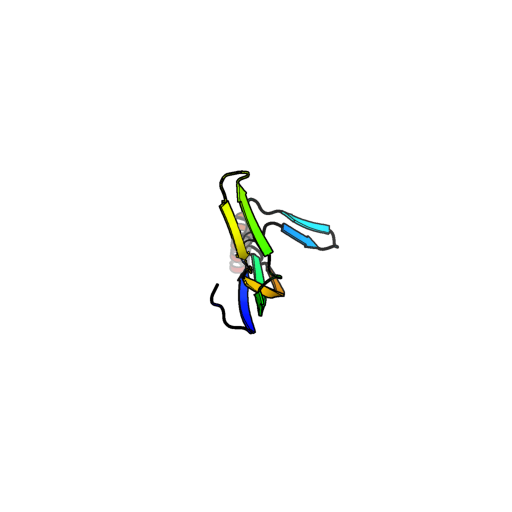U A 1 94 ? 23.450 15.212 -43.429 1.00 75.62 94 LEU A CA 1
ATOM 803 C C . LEU A 1 94 ? 22.650 14.219 -44.286 1.00 75.62 94 LEU A C 1
ATOM 805 O O . LEU A 1 94 ? 23.153 13.756 -45.302 1.00 75.62 94 LEU A O 1
ATOM 809 N N . GLN A 1 95 ? 21.398 13.942 -43.914 1.00 73.81 95 GLN A N 1
ATOM 810 C CA . GLN A 1 95 ? 20.533 13.059 -44.692 1.00 73.81 95 GLN A CA 1
ATOM 811 C C . GLN A 1 95 ? 20.004 13.751 -45.958 1.00 73.81 95 GLN A C 1
ATOM 813 O O . GLN A 1 95 ? 19.961 13.122 -47.008 1.00 73.81 95 GLN A O 1
ATOM 818 N N . GLU A 1 96 ? 19.681 15.048 -45.889 1.00 78.06 96 GLU A N 1
ATOM 819 C CA . GLU A 1 96 ? 19.358 15.853 -47.079 1.00 78.06 96 GLU A CA 1
ATOM 820 C C . GLU A 1 96 ? 20.557 15.937 -48.044 1.00 78.06 96 GLU A C 1
ATOM 822 O O . GLU A 1 96 ? 20.384 15.862 -49.257 1.00 78.06 96 GLU A O 1
ATOM 827 N N . MET A 1 97 ? 21.789 16.037 -47.530 1.00 74.19 97 MET A N 1
ATOM 828 C CA . MET A 1 97 ? 23.007 16.054 -48.351 1.00 74.19 97 MET A CA 1
ATOM 829 C C . MET A 1 97 ? 23.312 14.698 -49.007 1.00 74.19 97 MET A C 1
ATOM 831 O O . MET A 1 97 ? 23.715 14.675 -50.170 1.00 74.19 97 MET A O 1
ATOM 835 N N . GLU A 1 98 ? 23.107 13.581 -48.303 1.00 78.50 98 GLU A N 1
ATOM 836 C CA . GLU A 1 98 ? 23.225 12.230 -48.876 1.00 78.50 98 GLU A CA 1
ATOM 837 C C . GLU A 1 98 ? 22.138 11.955 -49.926 1.00 78.50 98 GLU A C 1
ATOM 839 O O . GLU A 1 98 ? 22.439 11.392 -50.977 1.00 78.50 98 GLU A O 1
ATOM 844 N N . GLU A 1 99 ? 20.899 12.401 -49.695 1.00 80.88 99 GLU A N 1
ATOM 845 C CA . GLU A 1 99 ? 19.804 12.289 -50.670 1.00 80.88 99 GLU A CA 1
ATOM 846 C C . GLU A 1 99 ? 20.080 13.106 -51.946 1.00 80.88 99 GLU A C 1
ATOM 848 O O . GLU A 1 99 ? 19.814 12.616 -53.044 1.00 80.88 99 GLU A O 1
ATOM 853 N N . ILE A 1 100 ? 20.694 14.294 -51.833 1.00 79.88 100 ILE A N 1
ATOM 854 C CA . ILE A 1 100 ? 21.141 15.091 -52.993 1.00 79.88 100 ILE A CA 1
ATOM 855 C C . ILE A 1 100 ? 22.272 14.393 -53.757 1.00 79.88 100 ILE A C 1
ATOM 857 O O . ILE A 1 100 ? 22.283 14.427 -54.988 1.00 79.88 100 ILE A O 1
ATOM 861 N N . LEU A 1 101 ? 23.232 13.776 -53.059 1.00 70.88 101 LEU A N 1
ATOM 862 C CA . LEU A 1 101 ? 24.323 13.044 -53.711 1.00 70.88 101 LEU A CA 1
ATOM 863 C C . LEU A 1 101 ? 23.789 11.846 -54.505 1.00 70.88 101 LEU A C 1
ATOM 865 O O . LEU A 1 101 ? 24.196 11.635 -55.640 1.00 70.88 101 LEU A O 1
ATOM 869 N N . ASN A 1 102 ? 22.824 11.125 -53.935 1.00 74.81 102 ASN A N 1
ATOM 870 C CA . ASN A 1 102 ? 22.232 9.926 -54.527 1.00 74.81 102 ASN A CA 1
ATOM 871 C C . ASN A 1 102 ? 21.226 10.225 -55.664 1.00 74.81 102 ASN A C 1
ATOM 873 O O . ASN A 1 102 ? 20.742 9.305 -56.313 1.00 74.81 102 ASN A O 1
ATOM 877 N N . GLN A 1 103 ? 20.883 11.501 -55.886 1.00 63.41 103 GLN A N 1
ATOM 878 C CA . GLN A 1 103 ? 20.128 11.995 -57.049 1.00 63.41 103 GLN A CA 1
ATOM 879 C C . GLN A 1 103 ? 21.032 12.526 -58.174 1.00 63.41 103 GLN A C 1
ATOM 881 O O . GLN A 1 103 ? 20.521 12.936 -59.218 1.00 63.41 103 GLN A O 1
ATOM 886 N N . LYS A 1 104 ? 22.350 12.596 -57.943 1.00 54.84 104 LYS A N 1
ATOM 887 C CA . LYS A 1 104 ? 23.329 13.192 -58.864 1.00 54.84 104 LYS A CA 1
ATOM 888 C C . LYS A 1 104 ? 24.181 12.161 -59.620 1.00 54.84 104 LYS A C 1
ATOM 890 O O . LYS A 1 104 ? 24.940 12.575 -60.496 1.00 54.84 104 LYS A O 1
ATOM 895 N N . ASP A 1 105 ? 24.008 10.881 -59.300 1.00 50.53 105 ASP A N 1
ATOM 896 C CA . ASP A 1 105 ? 24.415 9.712 -60.093 1.00 50.53 105 ASP A CA 1
ATOM 897 C C . ASP A 1 105 ? 23.200 9.153 -60.858 1.00 50.53 105 ASP A C 1
ATOM 899 O O . ASP A 1 105 ? 23.391 8.650 -61.990 1.00 50.53 105 ASP A O 1
#

InterPro domains:
  IPR001787 Large ribosomal subunit protein bL21 [TIGR00061] (3-78)
  IPR018258 Large ribosomal subunit protein bL21, conserved site [PS01169] (49-71)
  IPR028909 Large ribosomal subunit protein bL21-like [PF00829] (2-77)
  IPR028909 Large ribosomal subunit protein bL21-like [PTHR21349] (2-78)
  IPR036164 Large ribosomal subunit protein bL21-like superfamily [SSF141091] (2-78)

Radius of gyration: 28.0 Å; Cα contacts (8 Å, |Δi|>4): 148; chains: 1; bounding box: 42×28×98 Å

Sequence (105 aa):
MNVKINSLIEINQILAIYDDRRFFKIGDPFIPHTKIVVKVISHSQEKKIQIIKFRRRKHSRKKQGHRQKFTMIKVKKLFQQKDKKWRTKEQAVLQEMEEILNQKD

Mean predicted aligned error: 10.64 Å

Foldseek 3Di:
DPDDAFDKDKDQFAAWDDDPVPDIDGDPRGDPQKIWIKGWHDKDWDDWDWDWDDDPPPPDIDIDTDIDIDIDIGTDDMDHDDDDDDQDPVNVVVVVVVVVVVVVD

Nearest PDB structures (foldseek):
  8uua-assembly1_T  TM=9.414E-01  e=7.321E-06  Listeria innocua
  7nhn-assembly1_U  TM=9.512E-01  e=1.011E-05  Listeria monocytogenes EGD-e
  7jil-assembly1_R  TM=9.380E-01  e=1.254E-05  Flavobacterium johnsoniae
  8apo-assembly1_Ap  TM=8.876E-01  e=9.684E-05  Polytomella magna
  7pkt-assembly1_p  TM=9.132E-01  e=8.241E-05  Chlamydomonas reinhardtii

Organism: NCBI:txid1401651

pLDDT: mean 86.34, std 12.48, range [48.31, 97.19]